Protein AF-A0A420YPK6-F1 (afdb_monomer)

Foldseek 3Di:
DPPDDDPPVVVVCVCCVACCDPVHNVPPDDPQCCQCVVVLAQGPLCVPLVVVVVVCVVVVHDSPVSVVVSVVSVVSSVVSVRD

Solvent-accessible surface area (backbone atoms only — not comparable to full-atom values): 4819 Å² total; per-residue (Å²): 132,78,97,74,85,75,64,62,66,62,54,50,52,50,46,55,63,47,56,59,30,64,95,66,51,34,77,60,79,54,68,61,51,46,31,40,75,74,64,39,23,68,63,65,47,60,73,54,34,36,42,50,33,56,49,18,64,75,71,76,42,90,43,66,67,38,47,49,52,38,51,52,51,53,51,48,38,60,76,70,63,37,95

pLDDT: mean 95.75, std 7.54, range [50.72, 98.81]

Radius of gyration: 15.22 Å; Cα contacts (8 Å, |Δi|>4): 66; chains: 1; bounding box: 35×20×40 Å

Mean predicted aligned error: 3.21 Å

Nearest PDB structures (foldseek):
  5x20-assembly3_F  TM=9.840E-01  e=7.462E-07  Enterococcus faecium DO
  2ew2-assembl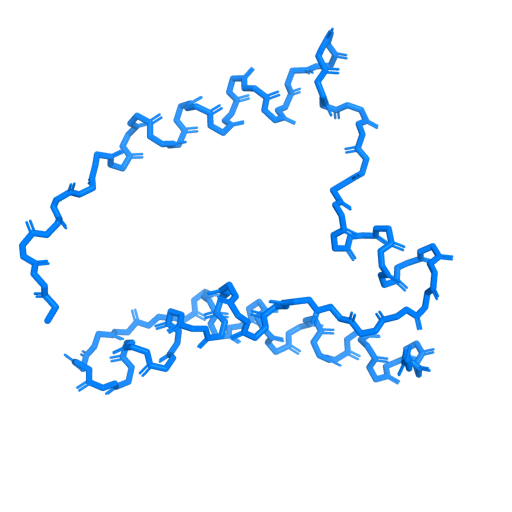y1_A  TM=9.976E-01  e=1.629E-06  Enterococcus faecalis V583
  5x20-assembly1_A  TM=9.845E-01  e=1.629E-06  Enterococcus faecium DO
  5x20-assembly2_D  TM=9.923E-01  e=2.480E-06  Enterococcus faecium DO
  5x20-assembly1_B  TM=9.898E-01  e=2.480E-06  Enterococcus faecium DO

Structure (mmCIF, N/CA/C/O backbone):
data_AF-A0A420YPK6-F1
#
_entry.id   AF-A0A420YPK6-F1
#
loop_
_atom_site.group_PDB
_atom_site.id
_atom_site.type_symbol
_atom_site.label_atom_id
_atom_site.label_alt_id
_atom_site.label_comp_id
_atom_site.label_asym_id
_atom_site.label_entity_id
_atom_site.label_seq_id
_atom_site.pdbx_PDB_ins_code
_atom_site.Cartn_x
_atom_site.Cartn_y
_atom_site.Cartn_z
_atom_site.occupancy
_atom_site.B_iso_or_equiv
_atom_site.auth_seq_id
_atom_site.auth_comp_id
_atom_site.auth_asym_id
_atom_site.auth_atom_id
_atom_site.pdbx_PDB_model_num
ATOM 1 N N . MET A 1 1 ? -8.730 1.246 -21.516 1.00 50.72 1 MET A N 1
ATOM 2 C CA . MET A 1 1 ? -7.510 1.840 -20.930 1.00 50.72 1 MET A CA 1
ATOM 3 C C . MET A 1 1 ? -6.510 1.970 -22.047 1.00 50.72 1 MET A C 1
ATOM 5 O O . MET A 1 1 ? -6.386 1.025 -22.808 1.00 50.72 1 MET A O 1
ATOM 9 N N . LYS A 1 2 ? -5.941 3.164 -22.220 1.00 53.56 2 LYS A N 1
ATOM 10 C CA . LYS A 1 2 ? -4.998 3.475 -23.300 1.00 53.56 2 LYS A CA 1
ATOM 11 C C . LYS A 1 2 ? -3.769 2.561 -23.203 1.00 53.56 2 LYS A C 1
ATOM 13 O O . LYS A 1 2 ? -3.430 2.169 -22.090 1.00 53.56 2 LYS A O 1
ATOM 18 N N . ASN A 1 3 ? -3.153 2.261 -24.347 1.00 75.62 3 ASN A N 1
ATOM 19 C CA . ASN A 1 3 ? -1.905 1.509 -24.525 1.00 75.62 3 ASN A CA 1
ATOM 20 C C . ASN A 1 3 ? -0.755 2.122 -23.706 1.00 75.62 3 ASN A C 1
ATOM 22 O O . ASN A 1 3 ? 0.058 2.871 -24.238 1.00 75.62 3 ASN A O 1
ATOM 26 N N . ILE A 1 4 ? -0.728 1.870 -22.401 1.00 86.25 4 ILE A N 1
ATOM 27 C CA . ILE A 1 4 ? 0.374 2.257 -21.526 1.00 86.25 4 ILE A CA 1
ATOM 28 C C . ILE A 1 4 ? 1.194 0.996 -21.321 1.00 86.25 4 ILE A C 1
ATOM 30 O O . ILE A 1 4 ? 0.771 0.082 -20.614 1.00 86.25 4 ILE A O 1
ATOM 34 N N . GLU A 1 5 ? 2.343 0.952 -21.977 1.00 90.62 5 GLU A N 1
ATOM 35 C CA . GLU A 1 5 ? 3.351 -0.065 -21.727 1.00 90.62 5 GLU A CA 1
ATOM 36 C C . GLU A 1 5 ? 4.183 0.359 -20.522 1.00 90.62 5 GLU A C 1
ATOM 38 O O . GLU A 1 5 ? 4.636 1.499 -20.422 1.00 90.62 5 GLU A O 1
ATOM 43 N N . ILE A 1 6 ? 4.330 -0.561 -19.574 1.00 90.88 6 ILE A N 1
ATOM 44 C CA . ILE A 1 6 ? 5.080 -0.343 -18.345 1.00 90.88 6 ILE A CA 1
ATOM 45 C C . ILE A 1 6 ? 6.371 -1.149 -18.441 1.00 90.88 6 ILE A C 1
ATOM 47 O O . ILE A 1 6 ? 6.330 -2.369 -18.606 1.00 90.88 6 ILE A O 1
ATOM 51 N N . ASN A 1 7 ? 7.513 -0.481 -18.286 1.00 96.12 7 ASN A N 1
ATOM 52 C CA . ASN A 1 7 ? 8.800 -1.151 -18.164 1.00 96.12 7 ASN A CA 1
ATOM 53 C C . ASN A 1 7 ? 8.947 -1.742 -16.755 1.00 96.12 7 ASN A C 1
ATOM 55 O O . ASN A 1 7 ? 9.371 -1.073 -15.815 1.00 96.12 7 ASN A O 1
ATOM 59 N N . VAL A 1 8 ? 8.559 -3.009 -16.607 1.00 95.75 8 VAL A N 1
ATOM 60 C CA . VAL A 1 8 ? 8.548 -3.691 -15.304 1.00 95.75 8 VAL A CA 1
ATOM 61 C C . VAL A 1 8 ? 9.941 -3.732 -14.681 1.00 95.75 8 VAL A C 1
ATOM 63 O O . VAL A 1 8 ? 10.067 -3.482 -13.486 1.00 95.75 8 VAL A O 1
ATOM 66 N N . LYS A 1 9 ? 10.982 -4.005 -15.480 1.00 97.38 9 LYS A N 1
ATOM 67 C CA . LYS A 1 9 ? 12.354 -4.111 -14.975 1.00 97.38 9 LYS A CA 1
ATOM 68 C C . LYS A 1 9 ? 12.822 -2.787 -14.382 1.00 97.38 9 LYS A C 1
ATOM 70 O O . LYS A 1 9 ? 13.288 -2.762 -13.255 1.00 97.38 9 LYS A O 1
ATOM 75 N N . GLU A 1 10 ? 12.643 -1.697 -15.119 1.00 97.62 10 GLU A N 1
ATOM 76 C CA . GLU A 1 10 ? 13.041 -0.364 -14.661 1.00 97.62 10 GLU A CA 1
ATOM 77 C C . GLU A 1 10 ? 12.320 0.047 -13.373 1.00 97.62 10 GLU A C 1
ATOM 79 O O . GLU A 1 10 ? 12.944 0.607 -12.478 1.00 97.62 10 GLU A O 1
ATOM 84 N N . ILE A 1 11 ? 11.028 -0.267 -13.236 1.00 97.00 11 ILE A N 1
ATOM 85 C CA . ILE A 1 11 ? 10.276 0.053 -12.015 1.00 97.00 11 ILE A CA 1
ATOM 86 C C . ILE A 1 11 ? 10.758 -0.775 -10.827 1.00 97.00 11 ILE A C 1
ATOM 88 O O . ILE A 1 11 ? 10.899 -0.233 -9.732 1.00 97.00 11 ILE A O 1
ATOM 92 N N . VAL A 1 12 ? 10.994 -2.074 -11.023 1.00 97.38 12 VAL A N 1
ATOM 93 C CA . VAL A 1 12 ? 11.514 -2.940 -9.958 1.00 97.38 12 VAL A CA 1
ATOM 94 C C . VAL A 1 12 ? 12.898 -2.458 -9.531 1.00 97.38 12 VAL A C 1
ATOM 96 O O . VAL A 1 12 ? 13.093 -2.194 -8.348 1.00 97.38 12 VAL A O 1
ATOM 99 N N . ASP A 1 13 ? 13.802 -2.223 -10.485 1.00 97.75 13 ASP A N 1
ATOM 100 C CA . ASP A 1 13 ? 15.141 -1.694 -10.214 1.00 97.75 13 ASP A CA 1
ATOM 101 C C . ASP A 1 13 ? 15.059 -0.351 -9.462 1.00 97.75 13 ASP A C 1
ATOM 103 O O . ASP A 1 13 ? 15.758 -0.141 -8.472 1.00 97.75 13 ASP A O 1
ATOM 107 N N . TYR A 1 14 ? 14.161 0.551 -9.876 1.00 96.25 14 TYR A N 1
ATOM 108 C CA . TYR A 1 14 ? 13.955 1.836 -9.207 1.00 96.25 14 TYR A CA 1
ATOM 109 C C . TYR A 1 14 ? 13.505 1.667 -7.749 1.00 96.25 14 TYR A C 1
ATOM 111 O O . TYR A 1 14 ? 14.035 2.351 -6.868 1.00 96.25 14 TYR A O 1
ATOM 119 N N . ILE A 1 15 ? 12.555 0.765 -7.477 1.00 96.38 15 ILE A N 1
ATOM 120 C CA . ILE A 1 15 ? 12.086 0.476 -6.115 1.00 96.38 15 ILE A CA 1
ATOM 121 C C . ILE A 1 15 ? 13.237 -0.077 -5.274 1.00 96.38 15 ILE A C 1
ATOM 123 O O . ILE A 1 15 ? 13.477 0.419 -4.177 1.00 96.38 15 ILE A O 1
ATOM 127 N N . GLU A 1 16 ? 13.974 -1.064 -5.779 1.00 96.25 16 GLU A N 1
ATOM 128 C CA . GLU A 1 16 ? 15.057 -1.700 -5.027 1.00 96.25 16 GLU A CA 1
ATOM 129 C C . GLU A 1 16 ? 16.197 -0.715 -4.732 1.00 96.25 16 GLU A C 1
ATOM 131 O O . GLU A 1 16 ? 16.658 -0.612 -3.594 1.00 96.25 16 GLU A O 1
ATOM 136 N N . MET A 1 17 ? 16.609 0.072 -5.728 1.00 95.38 17 MET A N 1
ATOM 137 C CA . MET A 1 17 ? 17.725 1.010 -5.592 1.00 95.38 17 MET A CA 1
ATOM 138 C C . MET A 1 17 ? 17.411 2.202 -4.684 1.00 95.38 17 MET A C 1
ATOM 140 O O . MET A 1 17 ? 18.310 2.689 -3.999 1.00 95.38 17 MET A O 1
ATOM 144 N N . ASN A 1 18 ? 16.167 2.690 -4.671 1.00 94.81 18 ASN A N 1
ATOM 145 C CA . ASN A 1 18 ? 15.802 3.880 -3.897 1.00 94.81 18 ASN A CA 1
ATOM 146 C C . ASN A 1 18 ? 15.165 3.516 -2.556 1.00 94.81 18 ASN A C 1
ATOM 148 O O . ASN A 1 18 ? 15.547 4.058 -1.523 1.00 94.81 18 ASN A O 1
ATOM 152 N N . CYS A 1 19 ? 14.204 2.591 -2.541 1.00 95.81 19 CYS A N 1
ATOM 153 C CA . CYS A 1 19 ? 13.422 2.299 -1.342 1.00 95.81 19 CYS A CA 1
ATOM 154 C C . CYS A 1 19 ? 14.143 1.384 -0.350 1.00 95.81 19 CYS A C 1
ATOM 156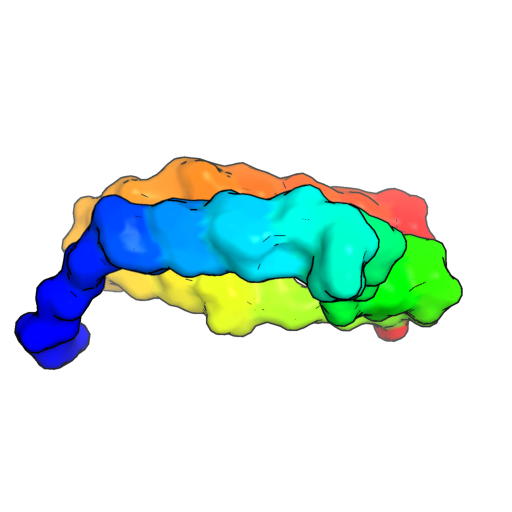 O O . CYS A 1 19 ? 13.757 1.376 0.814 1.00 95.81 19 CYS A O 1
ATOM 158 N N . TYR A 1 20 ? 15.165 0.622 -0.764 1.00 96.12 20 TYR A N 1
ATOM 159 C CA . TYR A 1 20 ? 15.928 -0.243 0.153 1.00 96.12 20 TYR A CA 1
ATOM 160 C C . TYR A 1 20 ? 17.270 0.360 0.576 1.00 96.12 20 TYR A C 1
ATOM 162 O O . TYR A 1 20 ? 17.886 -0.108 1.536 1.00 96.12 20 TYR A O 1
ATOM 170 N N . ASN A 1 21 ? 17.725 1.417 -0.101 1.00 95.75 21 ASN A N 1
ATOM 171 C CA . ASN A 1 21 ? 18.993 2.059 0.205 1.00 95.75 21 ASN A CA 1
ATOM 172 C C . ASN A 1 21 ? 18.921 2.829 1.534 1.00 95.75 21 ASN A C 1
ATOM 174 O O . ASN A 1 21 ? 18.240 3.852 1.654 1.00 95.75 21 ASN A O 1
ATOM 178 N N . ARG A 1 22 ? 19.678 2.341 2.522 1.00 95.50 22 ARG A N 1
ATOM 179 C CA . ARG A 1 22 ? 19.748 2.877 3.890 1.00 95.50 22 ARG A CA 1
ATOM 180 C C . ARG A 1 22 ? 20.340 4.282 3.971 1.00 95.50 22 ARG A C 1
ATOM 182 O O . ARG A 1 22 ? 19.980 5.003 4.894 1.00 95.50 22 ARG A O 1
ATOM 189 N N . ASP A 1 23 ? 21.198 4.657 3.026 1.00 95.69 23 ASP A N 1
ATOM 190 C CA . ASP A 1 23 ? 21.793 5.998 2.959 1.00 95.69 23 ASP A CA 1
ATOM 191 C C . ASP A 1 23 ? 20.788 7.043 2.444 1.00 95.69 23 ASP A C 1
ATOM 193 O O . ASP A 1 23 ? 21.049 8.243 2.494 1.00 95.69 23 ASP A O 1
ATOM 197 N N . THR A 1 24 ? 19.631 6.591 1.946 1.00 92.69 24 THR A N 1
ATOM 198 C CA . THR A 1 24 ? 18.531 7.443 1.484 1.00 92.69 24 THR A CA 1
ATOM 199 C C . THR A 1 24 ? 17.267 7.182 2.307 1.00 92.69 24 THR A C 1
ATOM 201 O O . THR A 1 24 ? 17.232 7.489 3.495 1.00 92.69 24 THR A O 1
ATOM 204 N N . ILE A 1 25 ? 16.214 6.615 1.712 1.00 93.50 25 ILE A N 1
ATOM 205 C CA . ILE A 1 25 ? 14.910 6.455 2.359 1.00 93.50 25 ILE A CA 1
ATOM 206 C C . ILE A 1 25 ? 14.705 5.081 3.014 1.00 93.50 25 ILE A C 1
ATOM 208 O O . ILE A 1 25 ? 13.683 4.873 3.660 1.00 93.50 25 ILE A O 1
ATOM 212 N N . GLY A 1 26 ? 15.650 4.143 2.889 1.00 95.44 26 GLY A N 1
ATOM 213 C CA . GLY A 1 26 ? 15.458 2.740 3.285 1.00 95.44 26 GLY A CA 1
ATOM 214 C C . GLY A 1 26 ? 15.261 2.485 4.782 1.00 95.44 26 GLY A C 1
ATOM 215 O O . GLY A 1 26 ? 14.857 1.390 5.167 1.00 95.44 26 GLY A O 1
ATOM 216 N N . LEU A 1 27 ? 15.523 3.479 5.634 1.00 95.75 27 LEU A N 1
ATOM 217 C CA . LEU A 1 27 ? 15.232 3.416 7.072 1.00 95.75 27 LEU A CA 1
ATOM 218 C C . LEU A 1 27 ? 13.892 4.065 7.452 1.00 95.75 27 LEU A C 1
ATOM 220 O O . LEU A 1 27 ? 13.472 3.966 8.604 1.00 95.75 27 LEU A O 1
ATOM 224 N N . HIS A 1 28 ? 13.212 4.720 6.510 1.00 95.88 28 HIS A N 1
ATOM 225 C CA . HIS A 1 28 ? 11.930 5.366 6.757 1.00 95.88 28 HIS A CA 1
ATOM 226 C C . HIS A 1 28 ? 10.772 4.383 6.594 1.00 95.88 28 HIS A C 1
ATOM 228 O O . HIS A 1 28 ? 10.700 3.606 5.642 1.00 95.88 28 HIS A O 1
ATOM 234 N N . HIS A 1 29 ? 9.797 4.477 7.494 1.00 96.75 29 HIS A N 1
ATOM 235 C CA . HIS A 1 29 ? 8.521 3.802 7.304 1.00 96.75 29 HIS A CA 1
ATOM 236 C C . HIS A 1 29 ? 7.661 4.541 6.263 1.00 96.75 29 HIS A C 1
ATOM 238 O O . HIS A 1 29 ? 7.515 5.765 6.359 1.00 96.75 29 HIS A O 1
ATOM 244 N N . PRO A 1 30 ? 7.043 3.828 5.302 1.00 97.06 30 PRO A N 1
ATOM 245 C CA . PRO A 1 30 ? 6.184 4.444 4.293 1.00 97.06 30 PRO A CA 1
ATOM 246 C C . PRO A 1 30 ? 4.910 5.029 4.917 1.00 97.06 30 PRO A C 1
ATOM 248 O O . PRO A 1 30 ? 4.511 4.645 6.018 1.00 97.06 30 PRO A O 1
ATOM 251 N N . SER A 1 31 ? 4.236 5.922 4.190 1.00 97.56 31 SER A N 1
ATOM 252 C CA . SER A 1 31 ? 3.040 6.638 4.665 1.00 97.56 31 SER A CA 1
ATOM 253 C C . SER A 1 31 ? 1.950 5.709 5.199 1.00 97.56 31 SER A C 1
ATOM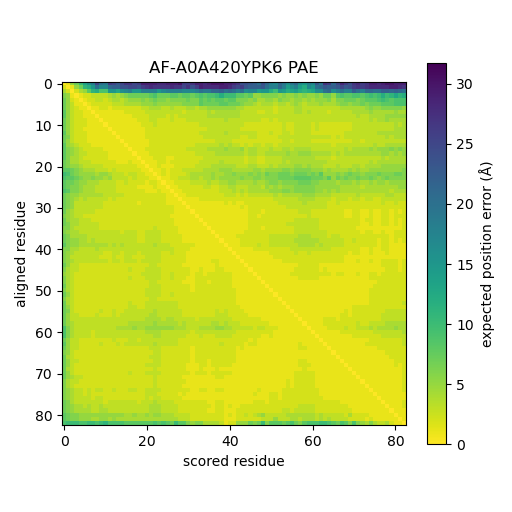 255 O O . SER A 1 31 ? 1.472 5.918 6.305 1.00 97.56 31 SER A O 1
ATOM 257 N N . MET A 1 32 ? 1.643 4.615 4.498 1.00 98.06 32 MET A N 1
ATOM 258 C CA . MET A 1 32 ? 0.638 3.640 4.943 1.00 98.06 32 MET A CA 1
ATOM 259 C C . MET A 1 32 ? 0.955 3.035 6.321 1.00 98.06 32 MET A C 1
ATOM 261 O O . MET A 1 32 ? 0.048 2.794 7.116 1.00 98.06 32 MET A O 1
ATOM 265 N N . HIS A 1 33 ? 2.237 2.806 6.631 1.00 98.12 33 HIS A N 1
ATOM 266 C CA . HIS A 1 33 ? 2.641 2.353 7.963 1.00 98.12 33 HIS A CA 1
ATOM 267 C C . HIS A 1 33 ? 2.422 3.457 8.999 1.00 98.12 33 HIS A C 1
ATOM 269 O O . HIS A 1 33 ? 1.942 3.184 10.094 1.00 98.12 33 HIS A O 1
ATOM 275 N N . GLN A 1 34 ? 2.769 4.701 8.670 1.00 98.06 34 GLN A N 1
ATOM 276 C CA . GLN A 1 34 ? 2.542 5.834 9.566 1.00 98.06 34 GLN A CA 1
ATOM 277 C C . GLN A 1 34 ? 1.046 6.020 9.849 1.00 98.06 34 GLN A C 1
ATOM 279 O O . GLN A 1 34 ? 0.664 6.162 11.006 1.00 98.06 34 GLN A O 1
ATOM 284 N N . ASP A 1 35 ? 0.197 5.935 8.827 1.00 98.06 35 ASP A N 1
ATOM 285 C CA . ASP A 1 35 ? -1.256 6.017 8.970 1.00 98.06 35 ASP A CA 1
ATOM 286 C C . ASP A 1 35 ? -1.790 4.943 9.905 1.00 98.06 35 ASP A C 1
ATOM 288 O O . ASP A 1 35 ? -2.395 5.263 10.925 1.00 98.06 35 ASP A O 1
ATOM 292 N N . LEU A 1 36 ? -1.515 3.678 9.599 1.00 98.31 36 LEU A N 1
ATOM 293 C CA . LEU A 1 36 ? -2.151 2.575 10.301 1.00 98.31 36 LEU A CA 1
ATOM 294 C C . LEU A 1 36 ? -1.495 2.262 11.647 1.00 98.31 36 LEU A C 1
ATOM 296 O O . LEU A 1 36 ? -2.182 2.070 12.644 1.00 98.31 36 LEU A O 1
ATOM 300 N N . ILE A 1 37 ? -0.166 2.175 11.682 1.00 98.06 37 ILE A N 1
ATOM 301 C CA . ILE A 1 37 ? 0.561 1.674 12.853 1.00 98.06 37 ILE A CA 1
ATOM 302 C C . ILE A 1 37 ? 0.840 2.786 13.858 1.00 98.06 37 ILE A C 1
ATOM 304 O O . ILE A 1 37 ? 0.744 2.545 15.058 1.00 98.06 37 ILE A O 1
ATOM 308 N N . LEU A 1 38 ? 1.187 3.988 13.390 1.00 97.50 38 LEU A N 1
ATOM 309 C CA . LEU A 1 38 ? 1.538 5.093 14.287 1.00 97.50 38 LEU A CA 1
ATOM 310 C C . LEU A 1 38 ? 0.322 5.953 14.642 1.00 97.50 38 LEU A C 1
ATOM 312 O O . LEU A 1 38 ? 0.200 6.378 15.787 1.00 97.50 38 LEU A O 1
ATOM 316 N N . ASN A 1 39 ? -0.577 6.183 13.682 1.00 97.75 39 ASN A N 1
ATOM 317 C CA . ASN A 1 39 ? -1.685 7.127 13.838 1.00 97.75 39 ASN A CA 1
ATOM 318 C C . ASN A 1 39 ? -3.066 6.462 13.958 1.00 97.75 39 ASN A C 1
ATOM 320 O O . ASN A 1 39 ? -4.050 7.171 14.153 1.00 97.75 39 ASN A O 1
ATOM 324 N N . ASN A 1 40 ? -3.154 5.130 13.851 1.00 97.88 40 ASN A N 1
ATOM 325 C CA . ASN A 1 40 ? -4.405 4.365 13.900 1.00 97.88 40 ASN A CA 1
ATOM 326 C C . ASN A 1 40 ? -5.496 4.875 12.931 1.00 97.88 40 ASN A C 1
ATOM 328 O O . ASN A 1 40 ? -6.685 4.849 13.252 1.00 97.88 40 ASN A O 1
ATOM 332 N N . ARG A 1 41 ? -5.087 5.336 11.745 1.00 98.38 41 ARG A N 1
ATOM 333 C CA . ARG A 1 41 ? -5.969 5.814 10.674 1.00 98.38 41 ARG A CA 1
ATOM 334 C C . ARG A 1 41 ? -6.192 4.752 9.609 1.00 98.38 41 ARG A C 1
ATOM 336 O O . ARG A 1 41 ? -5.338 3.891 9.386 1.00 98.38 41 ARG A O 1
ATOM 343 N N . LEU A 1 42 ? -7.323 4.853 8.916 1.00 98.25 42 LEU A N 1
ATOM 344 C CA . LEU A 1 42 ? -7.571 4.077 7.700 1.00 98.25 42 LEU A CA 1
ATOM 345 C C . LEU A 1 42 ? -6.532 4.402 6.618 1.00 98.25 42 LEU A C 1
ATOM 347 O O . LEU A 1 42 ? -6.081 5.541 6.487 1.00 98.25 42 LEU A O 1
ATOM 351 N N . THR A 1 43 ? -6.160 3.390 5.838 1.00 98.50 43 THR A N 1
ATOM 352 C CA . THR A 1 43 ? -5.141 3.496 4.792 1.00 98.50 43 THR A CA 1
ATOM 353 C C . THR A 1 43 ? -5.730 3.833 3.425 1.00 98.50 43 THR A C 1
ATOM 355 O O . THR A 1 43 ? -6.919 3.673 3.157 1.00 98.50 43 THR A O 1
ATOM 358 N N . GLU A 1 44 ? -4.859 4.212 2.488 1.00 98.38 44 GLU A N 1
ATOM 359 C CA . GLU A 1 44 ? -5.224 4.429 1.083 1.00 98.38 44 GLU A CA 1
ATOM 360 C C . GLU A 1 44 ? -5.172 3.147 0.221 1.00 98.38 44 GLU A C 1
ATOM 362 O O . GLU A 1 44 ? -5.159 3.218 -1.013 1.00 98.38 44 GLU A O 1
ATOM 367 N N . ILE A 1 45 ? -5.139 1.951 0.828 1.00 98.56 45 ILE A N 1
ATOM 368 C CA . ILE A 1 45 ? -4.930 0.678 0.110 1.00 98.56 45 ILE A CA 1
ATOM 369 C C . ILE A 1 45 ? -5.958 0.433 -1.009 1.00 98.56 45 ILE A C 1
ATOM 371 O O . ILE A 1 45 ? -5.632 -0.156 -2.046 1.00 98.56 45 ILE A O 1
ATOM 375 N N . ASP A 1 46 ? -7.181 0.941 -0.845 1.00 98.44 46 ASP A N 1
ATOM 376 C CA . ASP A 1 46 ? -8.268 0.839 -1.820 1.00 98.44 46 ASP A CA 1
ATOM 377 C C . ASP A 1 46 ? -8.054 1.665 -3.091 1.00 98.44 46 ASP A C 1
ATOM 379 O O . ASP A 1 46 ? -8.612 1.349 -4.154 1.00 98.44 46 ASP A O 1
ATOM 383 N N . TYR A 1 47 ? -7.251 2.720 -3.004 1.00 98.12 47 TYR A N 1
ATOM 384 C CA . TYR A 1 47 ? -6.934 3.609 -4.119 1.00 98.12 47 TYR A CA 1
ATOM 385 C C . TYR A 1 47 ? -5.66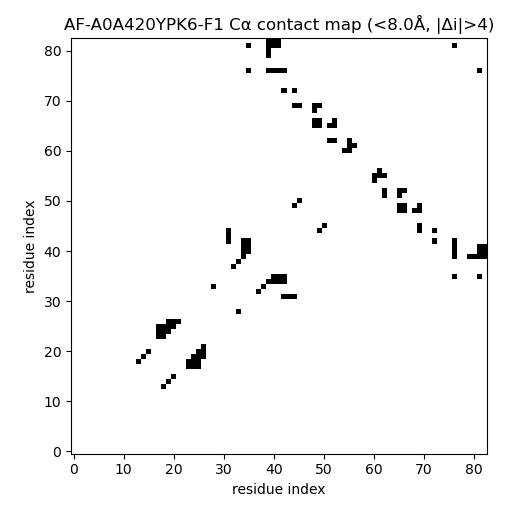7 3.176 -4.859 1.00 98.12 47 TYR A C 1
ATOM 387 O O . TYR A 1 47 ? -5.512 3.506 -6.034 1.00 98.12 47 TYR A O 1
ATOM 395 N N . ILE A 1 48 ? -4.825 2.362 -4.216 1.00 98.19 48 ILE A N 1
ATOM 396 C CA . ILE A 1 48 ? -3.606 1.795 -4.798 1.00 98.19 48 ILE A CA 1
ATOM 397 C C . ILE A 1 48 ? -3.894 0.373 -5.308 1.00 98.19 48 ILE A C 1
ATOM 399 O O . ILE A 1 48 ? -4.266 0.177 -6.469 1.00 98.19 48 ILE A O 1
ATOM 403 N N . ASN A 1 49 ? -3.810 -0.635 -4.437 1.00 98.44 49 ASN A N 1
ATOM 404 C CA . ASN A 1 49 ? -4.006 -2.038 -4.805 1.00 98.44 49 ASN A CA 1
ATOM 405 C C . ASN A 1 49 ? -5.474 -2.342 -5.116 1.00 98.44 49 ASN A C 1
ATOM 407 O O . ASN A 1 49 ? -5.764 -3.024 -6.102 1.00 98.44 49 ASN A O 1
ATOM 411 N N . GLY A 1 50 ? -6.408 -1.781 -4.342 1.00 98.44 50 GLY A N 1
ATOM 412 C CA . GLY A 1 50 ? -7.841 -1.951 -4.588 1.00 98.44 50 GLY A CA 1
ATOM 413 C C . GLY A 1 50 ? -8.259 -1.414 -5.960 1.00 98.44 50 GLY A C 1
ATOM 414 O O . GLY A 1 50 ? -9.092 -2.016 -6.643 1.00 98.44 50 GLY A O 1
ATOM 415 N N . ALA A 1 51 ? -7.620 -0.342 -6.440 1.00 98.31 51 ALA A N 1
ATOM 416 C CA . ALA A 1 51 ? -7.863 0.184 -7.779 1.00 98.31 51 ALA A CA 1
ATOM 417 C C . ALA A 1 51 ? -7.394 -0.781 -8.876 1.00 98.31 51 ALA A C 1
ATOM 419 O O . ALA A 1 51 ? -8.103 -0.955 -9.873 1.00 98.31 51 ALA A O 1
ATOM 420 N N . VAL A 1 52 ? -6.246 -1.441 -8.692 1.00 97.94 52 VAL A N 1
ATOM 421 C CA . VAL A 1 52 ? -5.767 -2.495 -9.601 1.00 97.94 52 VAL A CA 1
ATOM 422 C C . VAL A 1 52 ? -6.74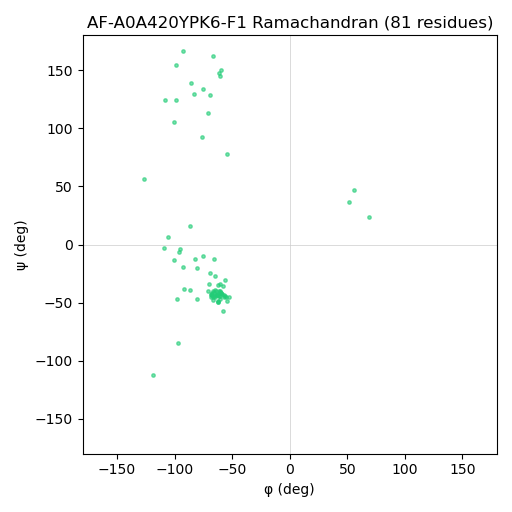1 -3.674 -9.607 1.00 97.94 52 VAL A C 1
ATOM 424 O O . VAL A 1 52 ? -7.120 -4.123 -10.684 1.00 97.94 52 VAL A O 1
ATOM 427 N N . VAL A 1 53 ? -7.248 -4.100 -8.445 1.00 98.62 53 VAL A N 1
ATOM 428 C CA . VAL A 1 53 ? -8.244 -5.184 -8.336 1.00 98.62 53 VAL A CA 1
ATOM 429 C C . VAL A 1 53 ? -9.541 -4.848 -9.071 1.00 98.62 53 VAL A C 1
ATOM 431 O O . VAL A 1 53 ? -10.047 -5.665 -9.842 1.00 98.62 53 VAL A O 1
ATOM 434 N N . ARG A 1 54 ? -10.085 -3.636 -8.882 1.00 98.44 54 ARG A N 1
ATOM 435 C CA . ARG A 1 54 ? -11.302 -3.191 -9.588 1.00 98.44 54 ARG A CA 1
ATOM 436 C C . ARG A 1 54 ? -11.104 -3.185 -11.106 1.00 98.44 54 ARG A C 1
ATOM 438 O O . ARG A 1 54 ? -11.990 -3.617 -11.843 1.00 98.44 54 ARG A O 1
ATOM 445 N N . LYS A 1 55 ? -9.938 -2.732 -11.580 1.00 96.81 55 LYS A N 1
ATOM 446 C CA . LYS A 1 55 ? -9.590 -2.738 -13.010 1.00 96.81 55 LYS A CA 1
ATOM 447 C C . LYS A 1 55 ? -9.393 -4.162 -13.535 1.00 96.81 55 LYS A C 1
ATOM 449 O O . LYS A 1 55 ? -9.955 -4.481 -14.576 1.00 96.81 55 LYS A O 1
ATOM 454 N N . GLY A 1 56 ? -8.677 -5.017 -12.807 1.00 97.31 56 GLY A N 1
ATOM 455 C CA . GLY A 1 56 ? -8.464 -6.422 -13.158 1.00 97.31 56 GLY A CA 1
ATOM 456 C C . GLY A 1 56 ? -9.784 -7.157 -13.372 1.00 97.31 56 GLY A C 1
ATOM 457 O O . GLY A 1 56 ? -10.006 -7.718 -14.440 1.00 97.31 56 GLY A O 1
ATOM 458 N N . LYS A 1 57 ? -10.730 -7.015 -12.431 1.00 97.88 57 LYS A N 1
ATOM 459 C CA . LYS A 1 57 ? -12.097 -7.551 -12.568 1.00 97.88 57 LYS A CA 1
ATOM 460 C C . LYS A 1 57 ? -12.812 -7.034 -13.820 1.00 97.88 57 LYS A C 1
ATOM 462 O O . LYS A 1 57 ? -13.408 -7.822 -14.543 1.00 97.88 57 LYS A O 1
ATOM 467 N N . LYS A 1 58 ? -12.735 -5.725 -14.097 1.00 97.69 58 LYS A N 1
ATOM 468 C CA . LYS A 1 58 ? -13.382 -5.108 -15.270 1.00 97.69 58 LYS A CA 1
ATOM 469 C C . LYS A 1 58 ? -12.841 -5.640 -16.602 1.00 97.69 58 LYS A C 1
ATOM 471 O O . LYS A 1 58 ? -13.599 -5.718 -17.562 1.00 97.69 58 LYS A O 1
ATOM 476 N N . TYR A 1 59 ? -11.550 -5.960 -16.671 1.00 96.31 59 TYR A N 1
ATOM 477 C CA . TYR A 1 59 ? -10.885 -6.379 -17.910 1.00 96.31 59 TYR A CA 1
ATOM 478 C C . TYR A 1 59 ? -10.575 -7.882 -17.972 1.00 96.31 59 TYR A C 1
ATOM 480 O O . TYR A 1 59 ? -9.914 -8.314 -18.908 1.00 96.31 59 TYR A O 1
ATOM 488 N N . GLY A 1 60 ? -11.028 -8.677 -16.997 1.00 97.19 60 GLY A N 1
ATOM 489 C CA . GLY A 1 60 ? -10.760 -10.119 -16.952 1.00 97.19 60 GLY A CA 1
ATOM 490 C C . GLY A 1 60 ? -9.294 -10.481 -16.676 1.00 97.19 60 GLY A C 1
ATOM 491 O O . GLY A 1 60 ? -8.859 -11.568 -17.038 1.00 97.19 60 GLY A O 1
ATOM 492 N N . VAL A 1 61 ? -8.526 -9.586 -16.047 1.00 97.12 61 VAL A N 1
ATOM 493 C CA . VAL A 1 61 ? -7.114 -9.812 -15.703 1.00 97.12 61 VAL A CA 1
ATOM 494 C C . VAL A 1 61 ? -7.006 -10.244 -14.236 1.00 97.12 61 VAL A C 1
ATOM 496 O O . VAL A 1 61 ? -7.472 -9.510 -13.357 1.00 97.12 61 VAL A O 1
ATOM 499 N N . PRO A 1 62 ? -6.391 -11.402 -13.931 1.00 97.88 62 PRO A N 1
ATOM 500 C CA . PRO A 1 62 ? -6.220 -11.852 -12.556 1.00 97.88 62 PRO A CA 1
ATOM 501 C C . PRO A 1 62 ? -5.212 -10.968 -11.808 1.00 97.88 62 PRO A C 1
ATOM 503 O O . PRO A 1 62 ? -4.084 -10.770 -12.249 1.00 97.88 62 PRO A O 1
ATOM 506 N N . THR A 1 63 ? -5.606 -10.469 -10.634 1.00 98.38 63 THR A N 1
ATOM 507 C CA . THR A 1 63 ? -4.764 -9.619 -9.767 1.00 98.38 63 THR A CA 1
ATOM 508 C C . THR A 1 63 ? -4.675 -10.184 -8.339 1.00 98.38 63 THR A C 1
ATOM 510 O O . THR A 1 63 ? -5.061 -9.498 -7.384 1.00 98.38 63 THR A O 1
ATOM 513 N N . PRO A 1 64 ? -4.230 -11.444 -8.157 1.00 98.38 64 PRO A N 1
ATOM 514 C CA . PRO A 1 64 ? -4.339 -12.148 -6.878 1.00 98.38 64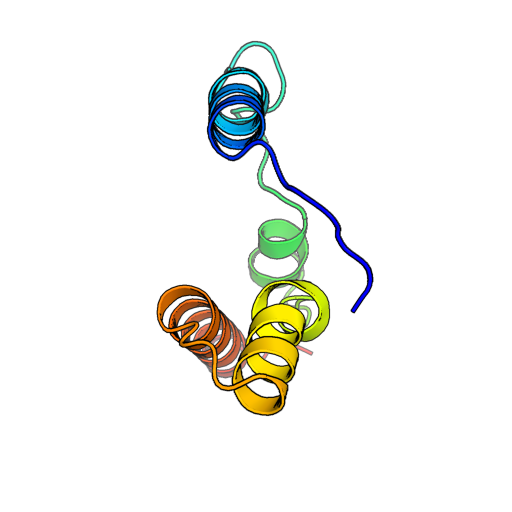 PRO A CA 1
ATOM 515 C C . PRO A 1 64 ? -3.523 -11.483 -5.764 1.00 98.38 64 PRO A C 1
ATOM 517 O O . PRO A 1 64 ? -4.026 -11.332 -4.656 1.00 98.38 64 PRO A O 1
ATOM 520 N N . TYR A 1 65 ? -2.313 -11.002 -6.062 1.00 98.69 65 TYR A N 1
ATOM 521 C CA . TYR A 1 65 ? -1.458 -10.336 -5.073 1.00 98.69 65 TYR A CA 1
ATOM 522 C C . TYR A 1 65 ? -2.030 -8.998 -4.604 1.00 98.69 65 TYR A C 1
ATOM 524 O O . TYR A 1 65 ? -2.065 -8.735 -3.404 1.00 98.69 65 TYR A O 1
ATOM 532 N N . CYS A 1 66 ? -2.544 -8.173 -5.522 1.00 98.50 66 CYS A N 1
ATOM 533 C CA . CYS A 1 66 ? -3.207 -6.928 -5.138 1.00 98.50 66 CYS A CA 1
ATOM 534 C C . CYS A 1 66 ? -4.443 -7.210 -4.275 1.00 98.50 66 CYS A C 1
ATOM 536 O O . CYS A 1 66 ? -4.615 -6.561 -3.251 1.00 98.50 66 CYS A O 1
ATOM 538 N N . ALA A 1 67 ? -5.256 -8.207 -4.645 1.00 98.75 67 ALA A N 1
ATOM 539 C CA . ALA A 1 67 ? -6.449 -8.584 -3.886 1.00 98.75 67 ALA A CA 1
ATOM 540 C C . ALA A 1 67 ? -6.109 -9.103 -2.486 1.00 98.75 67 ALA A C 1
ATOM 542 O O . ALA A 1 67 ? -6.751 -8.718 -1.506 1.00 98.75 67 ALA A O 1
ATOM 543 N N . PHE A 1 68 ? -5.084 -9.947 -2.389 1.00 98.81 68 PHE A N 1
ATOM 544 C CA . PHE A 1 68 ? -4.658 -10.504 -1.117 1.00 98.81 68 PHE A CA 1
ATOM 545 C C . PHE A 1 68 ? -4.090 -9.422 -0.198 1.00 98.81 68 PHE A C 1
ATOM 547 O O . PHE A 1 68 ? -4.540 -9.305 0.938 1.00 98.81 68 PHE A O 1
ATOM 554 N N . LEU A 1 69 ? -3.190 -8.566 -0.700 1.00 98.75 69 LEU A N 1
ATOM 555 C CA . LEU A 1 69 ? -2.611 -7.494 0.109 1.00 98.75 69 LEU A CA 1
ATOM 556 C C . LEU A 1 69 ? -3.672 -6.490 0.576 1.00 98.75 69 LEU A C 1
ATOM 558 O O . LEU A 1 69 ? -3.680 -6.137 1.751 1.00 98.75 69 LEU A O 1
ATOM 562 N N . THR A 1 70 ? -4.613 -6.095 -0.290 1.00 98.75 70 THR A N 1
ATOM 563 C CA . THR A 1 70 ? -5.752 -5.252 0.116 1.00 98.75 70 THR A CA 1
ATOM 564 C C . THR A 1 70 ? -6.546 -5.889 1.257 1.00 98.75 70 THR A C 1
ATOM 566 O O . THR A 1 70 ? -6.838 -5.228 2.249 1.00 98.75 70 THR A O 1
ATOM 569 N N . SER A 1 71 ? -6.820 -7.193 1.171 1.00 98.75 71 SER A N 1
ATOM 570 C CA . SER A 1 71 ? -7.557 -7.913 2.219 1.00 98.75 71 SER A CA 1
ATOM 571 C C . SER A 1 71 ? -6.790 -7.965 3.545 1.00 98.75 71 SER A C 1
ATOM 573 O O . SER A 1 71 ? -7.387 -7.806 4.608 1.00 98.75 71 SER A O 1
ATOM 575 N N . LEU A 1 72 ? -5.468 -8.157 3.501 1.00 98.81 72 LEU A N 1
ATOM 576 C CA . LEU A 1 72 ? -4.625 -8.174 4.700 1.00 98.81 72 LEU A CA 1
ATOM 577 C C . LEU A 1 72 ? -4.583 -6.813 5.399 1.00 98.81 72 LEU A C 1
ATOM 579 O O . LEU A 1 72 ? -4.651 -6.764 6.626 1.00 98.81 72 LEU A O 1
ATOM 583 N N . ILE A 1 73 ? -4.495 -5.719 4.639 1.00 98.56 73 ILE A N 1
ATOM 584 C CA . ILE A 1 73 ? -4.482 -4.373 5.219 1.00 98.56 73 ILE A CA 1
ATOM 585 C C . ILE A 1 73 ? -5.828 -4.050 5.869 1.00 98.56 73 ILE A C 1
ATOM 587 O 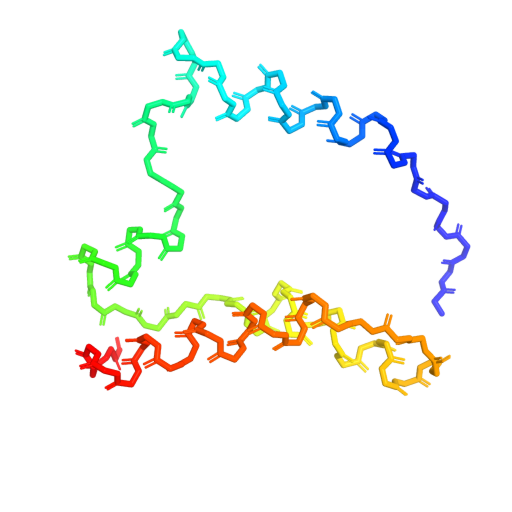O . ILE A 1 73 ? -5.832 -3.645 7.027 1.00 98.56 73 ILE A O 1
ATOM 591 N N . HIS A 1 74 ? -6.958 -4.343 5.217 1.00 98.69 74 HIS A N 1
ATOM 592 C CA . HIS A 1 74 ? -8.272 -4.170 5.849 1.00 98.69 74 HIS A CA 1
ATOM 593 C C . HIS A 1 74 ? -8.454 -5.038 7.096 1.00 98.69 74 HIS A C 1
ATOM 595 O O . HIS A 1 74 ? -8.976 -4.575 8.107 1.00 98.69 74 HIS A O 1
ATOM 601 N N . CYS A 1 75 ? -7.969 -6.283 7.071 1.00 98.69 75 CYS A N 1
ATOM 602 C CA . CYS A 1 75 ? -7.954 -7.132 8.262 1.00 98.69 75 CYS A CA 1
ATOM 603 C C . CYS A 1 75 ? -7.154 -6.470 9.397 1.00 98.69 75 CYS A C 1
ATOM 605 O O . CYS A 1 75 ? -7.594 -6.441 10.548 1.00 98.69 75 CYS A O 1
ATOM 607 N N . LYS A 1 76 ? -6.001 -5.869 9.082 1.00 98.56 76 LYS A N 1
ATOM 608 C CA . LYS A 1 76 ? -5.180 -5.165 10.070 1.00 98.56 76 LYS A CA 1
ATOM 609 C C . LYS A 1 76 ? -5.855 -3.894 10.600 1.00 98.56 76 LYS A C 1
ATOM 611 O O . LYS A 1 76 ? -5.819 -3.684 11.810 1.00 98.56 76 LYS A O 1
ATOM 616 N N . GLU A 1 77 ? -6.501 -3.105 9.743 1.00 98.56 77 GLU A N 1
ATOM 617 C CA . GLU A 1 77 ? -7.336 -1.954 10.128 1.00 98.56 77 GLU A CA 1
ATOM 618 C C . GLU A 1 77 ? -8.436 -2.366 11.111 1.00 98.56 77 GLU A C 1
ATOM 620 O O . GLU A 1 77 ? -8.609 -1.725 12.146 1.00 98.56 77 GLU A O 1
ATOM 625 N N . GLN A 1 78 ? -9.126 -3.480 10.846 1.00 98.50 78 GLN A N 1
ATOM 626 C CA . GLN A 1 78 ? -10.172 -4.010 11.724 1.00 98.50 78 GLN A CA 1
ATOM 627 C C . GLN A 1 78 ? -9.627 -4.488 13.073 1.00 98.50 78 GLN A C 1
ATOM 629 O O . GLN A 1 78 ? -10.211 -4.180 14.112 1.00 98.50 78 GLN A O 1
ATOM 634 N N . ILE A 1 79 ? -8.501 -5.212 13.075 1.00 98.44 79 ILE A N 1
ATOM 635 C CA . ILE A 1 79 ? -7.843 -5.677 14.307 1.00 98.44 79 ILE A CA 1
ATOM 636 C C . ILE A 1 79 ? -7.444 -4.490 15.191 1.00 98.44 79 ILE A C 1
ATOM 638 O O . ILE A 1 79 ? -7.618 -4.548 16.408 1.00 98.44 79 ILE A O 1
ATOM 642 N N . LEU A 1 80 ? -6.917 -3.421 14.587 1.00 97.81 80 LEU A N 1
ATOM 643 C CA . LEU A 1 80 ? -6.500 -2.211 15.301 1.00 97.81 80 LEU A CA 1
ATOM 644 C C . LEU A 1 80 ? -7.658 -1.247 15.600 1.00 97.81 80 LEU A C 1
ATOM 646 O O . LEU A 1 80 ? -7.500 -0.355 16.427 1.00 97.81 80 LEU A O 1
ATOM 650 N N . LYS A 1 81 ? -8.833 -1.454 14.990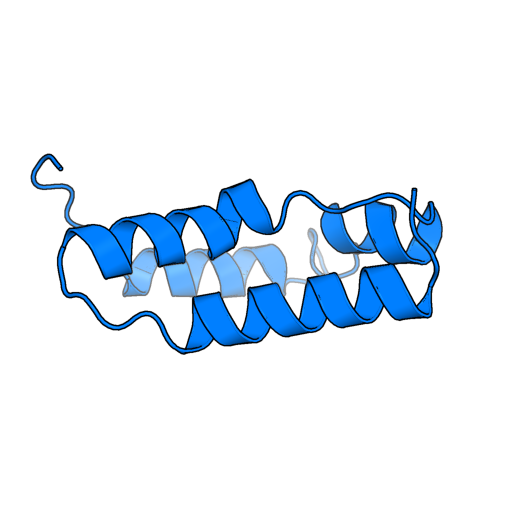 1.00 97.56 81 LYS A N 1
ATOM 651 C CA .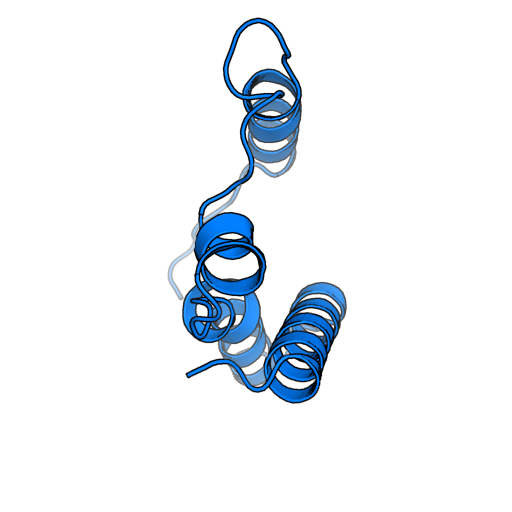 LYS A 1 81 ? -9.985 -0.538 15.051 1.00 97.56 81 LYS A CA 1
ATOM 652 C C . LYS A 1 81 ? -9.598 0.876 14.591 1.00 97.56 81 LYS A C 1
ATOM 654 O O . LYS A 1 81 ? -9.884 1.873 15.262 1.00 97.56 81 LYS A O 1
ATOM 659 N N . ALA A 1 82 ? -8.901 0.933 13.459 1.00 96.94 82 ALA A N 1
ATOM 660 C CA . ALA A 1 82 ? -8.506 2.182 12.821 1.00 96.94 82 ALA A CA 1
ATOM 661 C C . ALA A 1 82 ? -9.736 3.013 12.412 1.00 96.94 82 ALA A C 1
ATOM 663 O O . ALA A 1 82 ? -10.784 2.444 12.090 1.00 96.94 82 ALA A O 1
ATOM 664 N N . HIS A 1 83 ? -9.613 4.343 12.453 1.00 92.19 83 HIS A N 1
ATOM 665 C CA . HIS A 1 83 ? -10.701 5.291 12.177 1.00 92.19 83 HIS A CA 1
ATOM 666 C C . HIS A 1 83 ? -10.213 6.599 11.549 1.00 92.19 83 HIS A C 1
ATOM 668 O O . HIS A 1 83 ? -9.011 6.920 11.673 1.00 92.19 83 HIS A O 1
#

Sequence (83 aa):
MKNIEINVKEIVDYIEMNCYNRDTIGLHHPSMHQDLILNNRLTEIDYINGAVVRKGKKYGVPTPYCAFLTSLIHCKEQILKAH

Secondary structure (DSSP, 8-state):
-------HHHHHHHHHHHHS-TTTTTTSPPHHHIIIIIS-PPPSHHHHHHHHHHHHHHHT---HHHHHHHHHHHHHHHHHT--